Protein AF-A0A3D5Q0Q8-F1 (afdb_monomer)

Secondary structure (DSSP, 8-state):
---------------TTTHHHHHHHHHTTSTT-EETHHHHHHHS--GGGTHHHHHHHHHTTSB-TTEE-B-HHHHHTHHHHHHTT-

Sequence (86 aa):
LQRIGSRTAGRKEIAQDDLPLEFMMNALRLSGGVEESLFFRRTGLPIESVRVKLAQLRDKKLLVPDRLQATDLGQRYLNTVLEQFL

Mean predicted aligned error: 7.18 Å

Solvent-accessible surface area (backbone atoms only — not comparable to full-atom values): 5182 Å² total; per-residue (Å²): 142,84,89,77,84,79,87,66,87,70,86,65,88,72,55,80,79,50,44,62,32,58,49,46,62,56,34,43,70,36,81,83,29,39,60,54,71,53,50,32,78,73,64,73,44,64,63,73,84,48,42,67,58,51,48,56,36,35,77,70,56,25,30,45,82,94,37,43,20,37,28,81,61,17,57,76,41,40,66,69,60,50,58,66,46,107

pLDDT: mean 87.45, std 16.43, range [36.75, 98.06]

Structure (mmCIF, N/CA/C/O backbone):
data_AF-A0A3D5Q0Q8-F1
#
_entry.id   AF-A0A3D5Q0Q8-F1
#
loop_
_atom_site.group_PDB
_atom_site.id
_atom_site.type_symbol
_atom_site.label_atom_id
_atom_site.label_alt_id
_atom_site.label_comp_id
_atom_site.label_asym_id
_atom_site.label_entity_id
_atom_site.label_seq_id
_atom_site.pdbx_PDB_ins_code
_atom_site.Cartn_x
_atom_site.Cartn_y
_atom_site.Cartn_z
_atom_site.occupancy
_atom_site.B_iso_or_equiv
_atom_site.auth_seq_id
_atom_site.auth_comp_id
_atom_site.auth_asym_id
_atom_site.auth_atom_id
_atom_site.pdbx_PDB_model_num
ATOM 1 N N . LEU A 1 1 ? -1.871 34.310 -10.696 1.00 52.69 1 LEU A N 1
ATOM 2 C CA . LEU A 1 1 ? -3.002 33.417 -11.043 1.00 52.69 1 LEU A CA 1
ATOM 3 C C . LEU A 1 1 ? -2.753 32.811 -12.421 1.00 52.69 1 LEU A C 1
ATOM 5 O O . LEU A 1 1 ? -3.085 33.448 -13.407 1.00 52.69 1 LEU A O 1
ATOM 9 N N . GLN A 1 2 ? -2.146 31.626 -12.512 1.00 36.75 2 GLN A N 1
ATOM 10 C CA . GLN A 1 2 ? -2.101 30.866 -13.769 1.00 36.75 2 GLN A CA 1
ATOM 11 C C . GLN A 1 2 ? -2.312 29.380 -13.465 1.00 36.75 2 GLN A C 1
ATOM 13 O O . GLN A 1 2 ? -1.398 28.662 -13.077 1.00 36.75 2 GLN A O 1
ATOM 18 N N . ARG A 1 3 ? -3.568 28.944 -13.603 1.00 53.81 3 ARG A N 1
ATOM 19 C CA . ARG A 1 3 ? -3.932 27.544 -13.830 1.00 53.81 3 ARG A CA 1
ATOM 20 C C . ARG A 1 3 ? -4.008 27.361 -15.337 1.00 53.81 3 ARG A C 1
ATOM 22 O O . ARG A 1 3 ? -4.943 27.869 -15.943 1.00 53.81 3 ARG A O 1
ATOM 29 N N . ILE A 1 4 ? -3.091 26.591 -15.909 1.00 52.16 4 ILE A N 1
ATOM 30 C CA . ILE A 1 4 ? -3.372 25.827 -17.124 1.00 52.16 4 ILE A CA 1
ATOM 31 C C . ILE A 1 4 ? -2.867 24.413 -16.859 1.00 52.16 4 ILE A C 1
ATOM 33 O O . ILE A 1 4 ? -1.673 24.132 -16.881 1.00 52.16 4 ILE A O 1
ATOM 37 N N . GLY A 1 5 ? -3.814 23.544 -16.507 1.00 50.72 5 GLY A N 1
ATOM 38 C CA . GLY A 1 5 ? -3.590 22.116 -16.376 1.00 50.72 5 GLY A CA 1
ATOM 39 C C . GLY A 1 5 ? -3.328 21.521 -17.750 1.00 50.72 5 GLY A C 1
ATOM 40 O O . GLY A 1 5 ? -4.256 21.349 -18.540 1.00 50.72 5 GLY A O 1
ATOM 41 N N . SER A 1 6 ? -2.071 21.182 -18.015 1.00 49.22 6 SER A N 1
ATOM 42 C CA . SER A 1 6 ? -1.735 20.303 -19.122 1.00 49.22 6 SER A CA 1
ATOM 43 C C . SER A 1 6 ? -2.076 18.876 -18.704 1.00 49.22 6 SER A C 1
ATOM 45 O O . SER A 1 6 ? -1.343 18.237 -17.954 1.00 49.22 6 SER A O 1
ATOM 47 N N . ARG A 1 7 ? -3.223 18.372 -19.169 1.00 59.44 7 ARG A N 1
ATOM 48 C CA . ARG A 1 7 ? -3.526 16.934 -19.180 1.00 59.44 7 ARG A CA 1
ATOM 49 C C . ARG A 1 7 ? -2.739 16.290 -20.319 1.00 59.44 7 ARG A C 1
ATOM 51 O O . ARG A 1 7 ? -3.317 15.812 -21.288 1.00 59.44 7 ARG A O 1
ATOM 58 N N . THR A 1 8 ? -1.416 16.343 -20.249 1.00 53.62 8 THR A N 1
ATOM 59 C CA . THR A 1 8 ? -0.572 15.579 -21.159 1.00 53.62 8 THR A CA 1
ATOM 60 C C . THR A 1 8 ? -0.434 14.201 -20.540 1.00 53.62 8 THR A C 1
ATOM 62 O O . THR A 1 8 ? 0.231 14.043 -19.519 1.00 53.62 8 THR A O 1
ATOM 65 N N . ALA A 1 9 ? -1.076 13.200 -21.141 1.00 53.62 9 ALA A N 1
ATOM 66 C CA . ALA A 1 9 ? -0.675 11.814 -20.955 1.00 53.62 9 ALA A CA 1
ATOM 67 C C . ALA A 1 9 ? 0.732 11.667 -21.559 1.00 53.62 9 ALA A C 1
ATOM 69 O O . ALA A 1 9 ? 0.899 11.271 -22.710 1.00 53.62 9 ALA A O 1
ATOM 70 N N . GLY A 1 10 ? 1.751 12.108 -20.821 1.00 45.9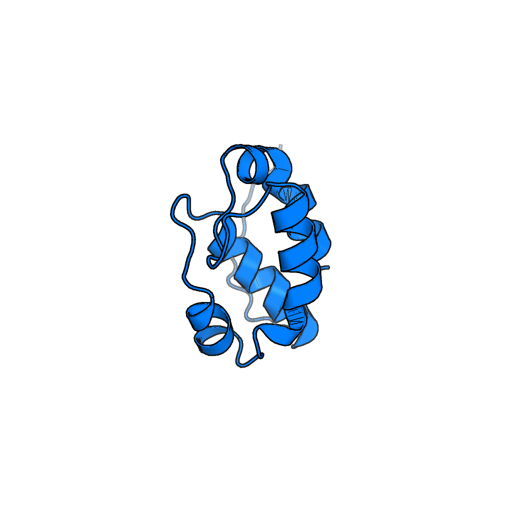7 10 GLY A N 1
ATOM 71 C CA . GLY A 1 10 ? 3.139 11.865 -21.165 1.00 45.97 10 GLY A CA 1
ATOM 72 C C . GLY A 1 10 ? 3.386 10.379 -20.982 1.00 45.97 10 GLY A C 1
ATOM 73 O O . GLY A 1 10 ? 3.407 9.897 -19.853 1.00 45.97 10 GLY A O 1
ATOM 74 N N . ARG A 1 11 ? 3.544 9.641 -22.082 1.00 48.62 11 ARG A N 1
ATOM 75 C CA . ARG A 1 11 ? 4.051 8.270 -22.046 1.00 48.62 11 ARG A CA 1
ATOM 76 C C . ARG A 1 11 ? 5.533 8.347 -21.688 1.00 48.62 11 ARG A C 1
ATOM 78 O O . ARG A 1 11 ? 6.391 8.355 -22.562 1.00 48.62 11 ARG A O 1
ATOM 85 N N . LYS A 1 12 ? 5.814 8.513 -20.400 1.00 55.53 12 LYS A N 1
ATOM 86 C CA . LYS A 1 12 ? 7.145 8.320 -19.838 1.00 55.53 12 LYS A CA 1
ATOM 87 C C . LYS A 1 12 ? 7.310 6.813 -19.663 1.00 55.53 12 LYS A C 1
ATOM 89 O O . LYS A 1 12 ? 6.383 6.160 -19.191 1.00 55.53 12 LYS A O 1
ATOM 94 N N . GLU A 1 13 ? 8.426 6.249 -20.108 1.00 57.47 13 GLU A N 1
ATOM 95 C CA . GLU A 1 13 ? 8.778 4.891 -19.696 1.00 57.47 13 GLU A CA 1
ATOM 96 C C . GLU A 1 13 ? 8.999 4.937 -18.186 1.00 57.47 13 GLU A C 1
ATOM 98 O O . GLU A 1 13 ? 9.916 5.594 -17.695 1.00 57.47 13 GLU A O 1
ATOM 103 N N . ILE A 1 14 ? 8.055 4.355 -17.457 1.00 60.94 14 ILE A N 1
ATOM 104 C CA . ILE A 1 14 ? 8.081 4.276 -16.003 1.00 60.94 14 ILE A CA 1
ATOM 105 C C . ILE A 1 14 ? 9.125 3.220 -15.658 1.00 60.94 14 ILE A C 1
ATOM 107 O O . ILE A 1 14 ? 9.072 2.104 -16.188 1.00 60.94 14 ILE A O 1
ATOM 111 N N . ALA A 1 15 ? 10.098 3.576 -14.819 1.00 71.62 15 ALA A N 1
ATOM 112 C CA . ALA A 1 15 ? 11.061 2.605 -14.322 1.00 71.62 15 ALA A CA 1
ATOM 113 C C . ALA A 1 15 ? 10.300 1.505 -13.568 1.00 71.62 15 ALA A C 1
ATOM 115 O O . ALA A 1 15 ? 9.291 1.783 -12.922 1.00 71.62 15 ALA A O 1
ATOM 116 N N . GLN A 1 16 ? 10.754 0.251 -13.639 1.00 71.00 16 GLN A N 1
ATOM 117 C CA . GLN A 1 16 ? 10.035 -0.854 -12.984 1.00 71.00 16 GLN A CA 1
ATOM 118 C C . GLN A 1 16 ? 9.827 -0.612 -11.479 1.00 71.00 16 GLN A C 1
ATOM 120 O O . GLN A 1 16 ? 8.812 -1.041 -10.930 1.00 71.00 16 GLN A O 1
ATOM 125 N N . ASP A 1 17 ? 10.732 0.142 -10.855 1.00 75.38 17 ASP A N 1
ATOM 126 C CA . ASP A 1 17 ? 10.690 0.514 -9.441 1.00 75.38 17 ASP A CA 1
ATOM 127 C C . ASP A 1 17 ? 9.569 1.516 -9.099 1.00 75.38 17 ASP A C 1
ATOM 129 O O . ASP A 1 17 ? 9.098 1.539 -7.965 1.00 75.38 17 ASP A O 1
ATOM 133 N N . ASP A 1 18 ? 9.070 2.280 -10.078 1.00 85.25 18 ASP A N 1
ATOM 134 C CA . ASP A 1 18 ? 7.980 3.252 -9.899 1.00 85.25 18 ASP A CA 1
ATOM 135 C C . ASP A 1 18 ? 6.584 2.606 -10.062 1.00 85.25 18 ASP A C 1
ATOM 137 O O . ASP A 1 18 ? 5.573 3.131 -9.579 1.00 85.25 18 ASP A O 1
ATOM 141 N N . LEU A 1 19 ? 6.505 1.434 -10.713 1.00 90.75 19 LEU A N 1
ATOM 142 C CA . LEU A 1 19 ? 5.243 0.736 -10.999 1.00 90.75 19 LEU A CA 1
ATOM 143 C C . LEU A 1 19 ? 4.409 0.414 -9.745 1.00 90.75 19 LEU A C 1
ATOM 145 O O . LEU A 1 19 ? 3.181 0.559 -9.806 1.00 90.75 19 LEU A O 1
ATOM 149 N N . PRO A 1 20 ? 4.996 -0.016 -8.605 1.00 94.00 20 PRO A N 1
ATOM 150 C CA . PRO A 1 20 ? 4.223 -0.266 -7.398 1.00 94.00 20 PRO A CA 1
ATOM 151 C C . PRO A 1 20 ? 3.500 0.981 -6.894 1.00 94.00 20 PRO A C 1
ATOM 153 O O . PRO A 1 20 ? 2.305 0.912 -6.601 1.00 94.00 20 PRO A O 1
ATOM 156 N N . LEU A 1 21 ? 4.190 2.122 -6.829 1.00 93.88 21 LEU A N 1
ATOM 157 C CA . LEU A 1 21 ? 3.595 3.379 -6.386 1.00 93.88 21 LEU A CA 1
ATOM 158 C C . LEU A 1 21 ? 2.466 3.808 -7.322 1.00 93.88 21 LEU A C 1
ATOM 160 O O . LEU A 1 21 ? 1.377 4.142 -6.853 1.00 93.88 21 LEU A O 1
ATOM 164 N N . GLU A 1 22 ? 2.685 3.762 -8.636 1.00 93.69 22 GLU A N 1
ATOM 165 C CA . GLU A 1 22 ? 1.655 4.127 -9.608 1.00 93.69 22 GLU A CA 1
ATOM 166 C C . GLU A 1 22 ? 0.405 3.257 -9.517 1.00 93.69 22 GLU A C 1
ATOM 168 O O . GLU A 1 22 ? -0.726 3.755 -9.586 1.00 93.69 22 GLU A O 1
ATOM 173 N N . PHE A 1 23 ? 0.589 1.955 -9.312 1.00 95.88 23 PHE A N 1
ATOM 174 C CA . PHE A 1 23 ? -0.532 1.063 -9.082 1.00 95.88 23 PHE A CA 1
ATOM 175 C C . PHE A 1 23 ? -1.277 1.441 -7.795 1.00 95.88 23 PHE A C 1
ATOM 177 O O . PHE A 1 23 ? -2.498 1.611 -7.826 1.00 95.88 23 PHE A O 1
ATOM 184 N N . MET A 1 24 ? -0.563 1.617 -6.676 1.00 96.56 24 MET A N 1
ATOM 185 C CA . MET A 1 24 ? -1.174 1.929 -5.377 1.00 96.56 24 MET A CA 1
ATOM 186 C C . MET A 1 24 ? -1.882 3.285 -5.383 1.00 96.56 24 MET A C 1
ATOM 188 O O . MET A 1 24 ? -2.956 3.420 -4.800 1.00 96.56 24 MET A O 1
ATOM 192 N N . MET A 1 25 ? -1.352 4.267 -6.115 1.00 95.50 25 MET A N 1
ATOM 193 C CA . MET A 1 25 ? -1.991 5.563 -6.341 1.00 95.50 25 MET A CA 1
ATOM 194 C C . MET A 1 25 ? -3.397 5.431 -6.926 1.00 95.50 25 MET A C 1
ATOM 196 O O . MET A 1 25 ? -4.289 6.201 -6.561 1.00 95.50 25 MET A O 1
ATOM 200 N N . ASN A 1 26 ? -3.597 4.488 -7.841 1.00 94.50 26 ASN A N 1
ATOM 201 C CA . ASN A 1 26 ? -4.898 4.246 -8.450 1.00 94.50 26 ASN A CA 1
ATOM 202 C C . ASN A 1 26 ? -5.757 3.339 -7.564 1.00 94.50 26 ASN A C 1
ATOM 204 O O . ASN A 1 26 ? -6.899 3.676 -7.262 1.00 94.50 26 ASN A O 1
ATOM 208 N N . ALA A 1 27 ? -5.195 2.223 -7.099 1.00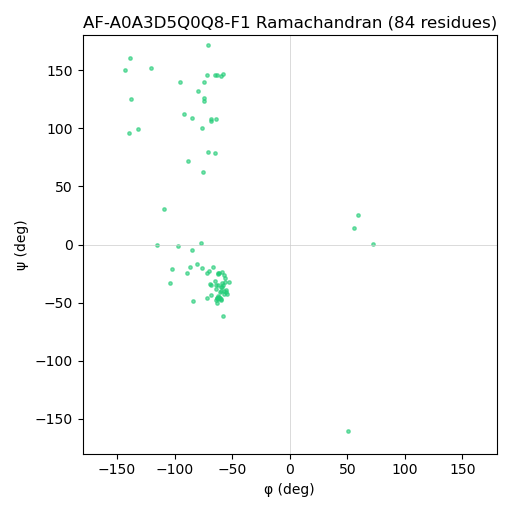 96.38 27 ALA A N 1
ATOM 209 C CA . ALA A 1 27 ? -5.896 1.226 -6.301 1.00 96.38 27 ALA A CA 1
ATOM 210 C C . ALA A 1 27 ? -6.449 1.794 -4.986 1.00 96.38 27 ALA A C 1
ATOM 212 O O . ALA A 1 27 ? -7.617 1.581 -4.669 1.00 96.38 27 ALA A O 1
ATOM 213 N N . LEU A 1 28 ? -5.640 2.548 -4.237 1.00 96.50 28 LEU A N 1
ATOM 214 C CA . LEU A 1 28 ? -6.005 3.013 -2.898 1.00 96.50 28 LEU A CA 1
ATOM 215 C C . LEU A 1 28 ? -6.926 4.239 -2.910 1.00 96.50 28 LEU A C 1
ATOM 217 O O . LEU A 1 28 ? -7.581 4.500 -1.907 1.00 96.50 28 LEU A O 1
ATOM 221 N N . ARG A 1 29 ? -7.039 4.960 -4.036 1.00 94.94 29 ARG A N 1
ATOM 222 C CA . ARG A 1 29 ? -8.033 6.038 -4.211 1.00 94.94 29 ARG A CA 1
ATOM 223 C C . ARG A 1 29 ? -9.446 5.513 -4.453 1.00 94.94 29 ARG A C 1
ATOM 225 O O . ARG A 1 29 ? -10.410 6.247 -4.253 1.00 94.94 29 ARG A O 1
ATOM 232 N N . LEU A 1 30 ? -9.586 4.261 -4.884 1.00 94.81 30 LEU A N 1
ATOM 233 C CA . LEU A 1 30 ? -10.890 3.623 -5.022 1.00 94.81 30 LEU A CA 1
ATOM 234 C C . LEU A 1 30 ? -11.412 3.266 -3.628 1.00 94.81 30 LEU A C 1
ATOM 236 O O . LEU A 1 30 ? -10.773 2.505 -2.906 1.00 94.81 30 LEU A O 1
ATOM 240 N N . SER A 1 31 ? -12.598 3.755 -3.256 1.00 89.62 31 SER A N 1
ATOM 241 C CA . SER A 1 31 ? -13.187 3.482 -1.933 1.00 89.62 31 SER A CA 1
ATOM 242 C C . SER A 1 31 ? -13.366 1.984 -1.661 1.00 89.62 31 SER A C 1
ATO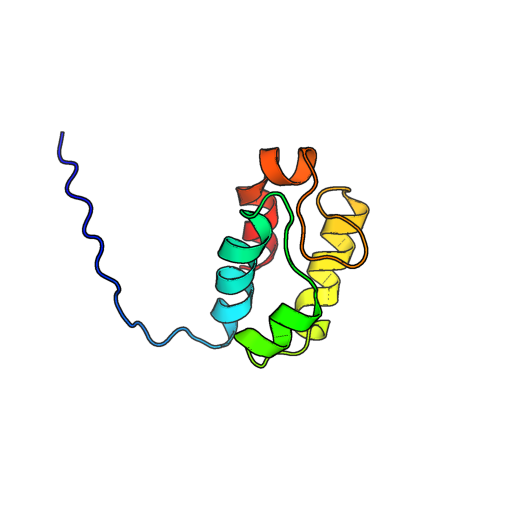M 244 O O . SER A 1 31 ? -13.180 1.529 -0.537 1.00 89.62 31 SER A O 1
ATOM 246 N N . GLY A 1 32 ? -13.680 1.204 -2.702 1.00 93.38 32 GLY A N 1
ATOM 247 C CA . GLY A 1 32 ? -13.766 -0.256 -2.624 1.00 93.38 32 GLY A CA 1
ATOM 248 C C . GLY A 1 32 ? -12.430 -0.979 -2.809 1.00 93.38 32 GLY A C 1
ATOM 249 O O . GLY A 1 32 ? -12.398 -2.199 -2.712 1.00 93.38 32 GLY A O 1
ATOM 250 N N . GLY A 1 33 ? -11.339 -0.272 -3.110 1.00 95.94 33 GLY A N 1
ATOM 251 C CA . GLY A 1 33 ? -10.041 -0.859 -3.440 1.00 95.94 33 GLY A CA 1
ATOM 252 C C . GLY A 1 33 ? -10.099 -1.944 -4.519 1.00 95.94 33 GLY A C 1
ATOM 253 O O . GLY A 1 33 ? -11.067 -2.062 -5.275 1.00 95.94 33 GLY A O 1
ATOM 254 N N . VAL A 1 34 ? -9.060 -2.773 -4.574 1.00 97.38 34 VAL A N 1
ATOM 255 C CA . VAL A 1 34 ? -8.928 -3.864 -5.555 1.00 97.38 34 VAL A CA 1
ATOM 256 C C . VAL A 1 34 ? -8.369 -5.133 -4.917 1.00 97.38 34 VAL A C 1
ATOM 258 O O . VAL A 1 34 ? -7.751 -5.087 -3.854 1.00 97.38 34 VAL A O 1
ATOM 261 N N . GLU A 1 35 ? -8.577 -6.274 -5.570 1.00 97.06 35 GLU A N 1
ATOM 262 C CA . GLU A 1 35 ? -7.934 -7.535 -5.185 1.00 97.06 35 GLU A CA 1
ATOM 263 C C . GLU A 1 35 ? -6.408 -7.454 -5.326 1.00 97.06 35 GLU A C 1
ATOM 265 O O . GLU A 1 35 ? -5.900 -6.855 -6.278 1.00 97.06 35 GLU A O 1
ATOM 270 N N . GLU A 1 36 ? -5.671 -8.133 -4.443 1.00 96.00 36 GLU A N 1
ATOM 271 C CA . GLU A 1 36 ? -4.204 -8.227 -4.532 1.00 96.00 36 GLU A CA 1
ATOM 272 C C . GLU A 1 36 ? -3.739 -8.850 -5.857 1.00 96.00 36 GLU A C 1
ATOM 274 O O . GLU A 1 36 ? -2.739 -8.426 -6.433 1.00 96.00 36 GLU A O 1
ATOM 279 N N . SER A 1 37 ? -4.518 -9.791 -6.401 1.00 95.50 37 SER A N 1
ATOM 280 C CA . SER A 1 37 ? -4.264 -10.443 -7.693 1.00 95.50 37 SER A CA 1
ATOM 281 C C . SER A 1 37 ? -4.163 -9.449 -8.860 1.00 95.50 37 SER A C 1
ATOM 283 O O . SER A 1 37 ? -3.515 -9.719 -9.874 1.00 95.50 37 SER A O 1
ATOM 285 N N . LEU A 1 38 ? -4.813 -8.283 -8.750 1.00 96.31 38 LEU A N 1
ATOM 286 C CA . LEU A 1 38 ? -4.781 -7.258 -9.787 1.00 96.31 38 LEU A CA 1
ATOM 287 C C . LEU A 1 38 ? -3.420 -6.560 -9.869 1.00 96.31 38 LEU A C 1
ATOM 289 O O . LEU A 1 38 ? -3.081 -6.082 -10.948 1.00 96.31 38 LEU A O 1
ATOM 293 N N . PHE A 1 39 ? -2.642 -6.549 -8.782 1.00 96.69 39 PHE A N 1
ATOM 294 C CA . PHE A 1 39 ? -1.299 -5.977 -8.763 1.00 96.69 39 PHE A CA 1
ATOM 295 C C . PHE A 1 39 ? -0.416 -6.654 -9.810 1.00 96.69 39 PHE A C 1
ATOM 297 O O . PHE A 1 39 ? -0.046 -6.018 -10.794 1.00 96.69 39 PHE A O 1
ATOM 304 N N . PHE A 1 40 ? -0.208 -7.968 -9.682 1.00 95.25 40 PHE A N 1
ATOM 305 C CA . PHE A 1 40 ? 0.597 -8.742 -10.629 1.00 95.25 40 PHE A CA 1
ATOM 306 C C . PHE A 1 40 ? 0.070 -8.627 -12.062 1.00 95.25 40 PHE A C 1
ATOM 308 O O . PHE A 1 40 ? 0.835 -8.396 -12.992 1.00 95.25 40 PHE A O 1
ATOM 315 N N . ARG A 1 41 ? -1.254 -8.700 -12.254 1.00 95.06 41 ARG A N 1
ATOM 316 C CA . ARG A 1 41 ? -1.865 -8.578 -13.591 1.00 95.06 41 ARG A CA 1
ATOM 317 C C . ARG A 1 41 ? -1.609 -7.227 -14.268 1.00 95.06 41 ARG A C 1
ATOM 319 O O . ARG A 1 41 ? -1.720 -7.149 -15.488 1.00 95.06 41 ARG A O 1
ATOM 326 N N . ARG A 1 42 ? -1.340 -6.160 -13.508 1.00 94.44 42 ARG A N 1
ATOM 327 C CA . ARG A 1 42 ? -1.140 -4.804 -14.044 1.00 94.44 42 ARG A CA 1
ATOM 328 C C . ARG A 1 42 ? 0.317 -4.369 -14.070 1.00 94.44 42 ARG A C 1
ATOM 330 O O . ARG A 1 42 ? 0.679 -3.628 -14.975 1.00 94.44 42 ARG A O 1
ATOM 337 N N . THR A 1 43 ? 1.125 -4.810 -13.113 1.00 93.19 43 THR A N 1
ATOM 338 C CA . THR A 1 43 ? 2.535 -4.413 -12.995 1.00 93.19 43 THR A CA 1
ATOM 339 C C . THR A 1 43 ? 3.494 -5.485 -13.507 1.00 93.19 43 THR A C 1
ATOM 341 O O . THR A 1 43 ? 4.638 -5.172 -13.810 1.00 93.19 43 THR A O 1
ATOM 344 N N . GLY A 1 44 ? 3.060 -6.749 -13.589 1.00 94.19 44 GLY A N 1
ATOM 345 C CA . GLY A 1 44 ? 3.937 -7.902 -13.820 1.00 94.19 44 GLY A CA 1
ATOM 346 C C . GLY A 1 44 ? 4.806 -8.266 -12.611 1.00 94.19 44 GLY A C 1
ATOM 347 O O . GLY A 1 44 ? 5.575 -9.221 -12.680 1.00 94.19 44 GLY A O 1
ATOM 348 N N . LEU A 1 45 ? 4.686 -7.532 -11.499 1.00 93.50 45 LEU A N 1
ATOM 349 C CA . LEU A 1 45 ? 5.490 -7.724 -10.296 1.00 93.50 45 LEU A CA 1
ATOM 350 C C . LEU A 1 45 ? 4.751 -8.609 -9.280 1.00 93.50 45 LEU A C 1
ATOM 352 O O . LEU A 1 45 ? 3.540 -8.450 -9.096 1.00 93.50 45 LEU A O 1
ATOM 356 N N . PRO A 1 46 ? 5.451 -9.525 -8.588 1.00 94.75 46 PRO A N 1
ATOM 357 C CA . PRO A 1 46 ? 4.845 -10.335 -7.536 1.00 94.75 46 PRO A CA 1
ATOM 358 C C . PRO A 1 46 ? 4.402 -9.451 -6.362 1.00 94.75 46 PRO A C 1
ATOM 360 O O . PRO A 1 46 ? 5.071 -8.468 -6.041 1.00 94.75 46 PRO A O 1
ATOM 363 N N . ILE A 1 47 ? 3.300 -9.807 -5.690 1.00 94.12 47 ILE A N 1
ATOM 364 C CA . ILE A 1 47 ? 2.793 -9.048 -4.528 1.00 94.12 47 ILE A CA 1
ATOM 365 C C . ILE A 1 47 ? 3.805 -9.045 -3.369 1.00 94.12 47 ILE A C 1
ATOM 367 O O . ILE A 1 47 ? 3.847 -8.121 -2.559 1.00 94.12 47 ILE A O 1
ATOM 371 N N . GLU A 1 48 ? 4.674 -10.056 -3.323 1.00 95.00 48 GLU A N 1
ATOM 372 C CA . GLU A 1 48 ? 5.798 -10.190 -2.400 1.00 95.00 48 GLU A CA 1
ATOM 373 C C . GLU A 1 48 ? 6.713 -8.962 -2.398 1.00 95.00 4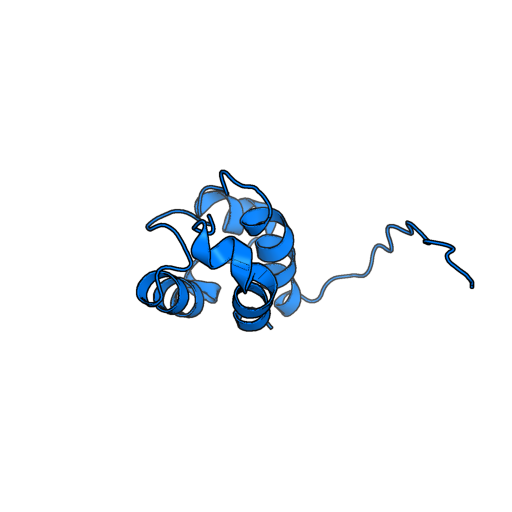8 GLU A C 1
ATOM 375 O O . GLU A 1 48 ? 7.226 -8.615 -1.335 1.00 95.00 48 GLU A O 1
ATOM 380 N N . SER A 1 49 ? 6.862 -8.263 -3.532 1.00 94.12 49 SER A N 1
ATOM 381 C CA . 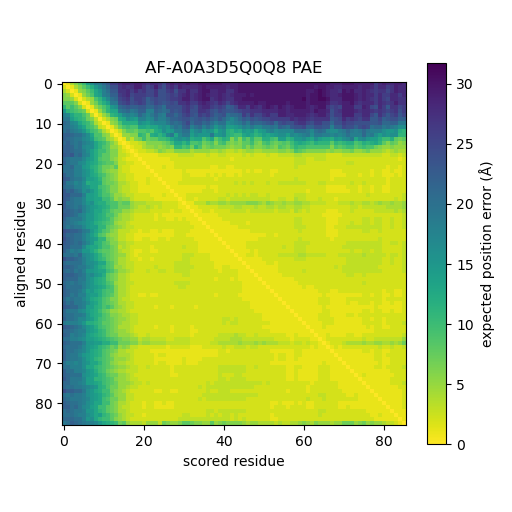SER A 1 49 ? 7.703 -7.059 -3.629 1.00 94.12 49 SER A CA 1
ATOM 382 C C . SER A 1 49 ? 7.215 -5.914 -2.734 1.00 94.12 49 SER A C 1
ATOM 384 O O . SER A 1 49 ? 8.007 -5.087 -2.290 1.00 94.12 49 SER A O 1
ATOM 386 N N . VAL A 1 50 ? 5.918 -5.890 -2.414 1.00 95.19 50 VAL A N 1
ATOM 387 C CA . VAL A 1 50 ? 5.282 -4.876 -1.560 1.00 95.19 50 VAL A CA 1
ATOM 388 C C . VAL A 1 50 ? 4.722 -5.446 -0.256 1.00 95.19 50 VAL A C 1
ATOM 390 O O . VAL A 1 50 ? 4.211 -4.693 0.573 1.00 95.19 50 VAL A O 1
ATOM 393 N N . ARG A 1 51 ? 4.840 -6.759 -0.023 1.00 95.06 51 ARG A N 1
ATOM 394 C CA . ARG A 1 51 ? 4.234 -7.463 1.121 1.00 95.06 51 ARG A CA 1
ATOM 395 C C . ARG A 1 51 ? 4.610 -6.854 2.471 1.00 95.06 51 ARG A C 1
ATOM 397 O O . ARG A 1 51 ? 3.739 -6.700 3.321 1.00 95.06 51 ARG A O 1
ATOM 404 N N . VAL A 1 52 ? 5.877 -6.478 2.662 1.00 96.19 52 VAL A N 1
ATOM 405 C CA . VAL A 1 52 ? 6.351 -5.862 3.917 1.00 96.19 52 VAL A CA 1
ATOM 406 C C . VAL A 1 52 ? 5.663 -4.514 4.162 1.00 96.19 52 VAL A C 1
ATOM 408 O O . VAL A 1 52 ? 5.152 -4.278 5.255 1.00 96.19 52 VAL A O 1
ATOM 411 N N . LYS A 1 53 ? 5.581 -3.663 3.130 1.00 95.88 53 LYS A N 1
ATOM 412 C CA . LYS A 1 53 ? 4.899 -2.358 3.185 1.00 95.88 53 LYS A CA 1
ATOM 413 C C . LYS A 1 53 ? 3.404 -2.543 3.491 1.00 95.88 53 LYS A C 1
ATOM 415 O O . LYS A 1 53 ? 2.859 -1.879 4.370 1.00 95.88 53 LYS A O 1
ATOM 420 N N . LEU A 1 54 ? 2.749 -3.500 2.827 1.00 96.94 54 LEU A N 1
ATOM 421 C CA . LEU A 1 54 ? 1.337 -3.828 3.061 1.00 96.94 54 LEU A CA 1
ATOM 422 C C . LEU A 1 54 ? 1.079 -4.321 4.489 1.00 96.94 54 LEU A C 1
ATOM 424 O O . LEU A 1 54 ? 0.123 -3.869 5.116 1.00 96.94 54 LEU A O 1
ATOM 428 N N . ALA A 1 55 ? 1.931 -5.203 5.016 1.00 97.00 55 ALA A N 1
ATOM 429 C CA . ALA A 1 55 ? 1.818 -5.701 6.384 1.00 97.00 55 ALA A CA 1
ATOM 430 C C . ALA A 1 55 ? 1.911 -4.557 7.406 1.00 97.00 55 ALA A C 1
ATOM 432 O O . ALA A 1 55 ? 1.021 -4.407 8.236 1.00 97.00 55 ALA A O 1
ATOM 433 N N . GLN A 1 56 ? 2.899 -3.667 7.274 1.00 97.56 56 GLN A N 1
ATOM 434 C CA . GLN A 1 56 ? 3.044 -2.505 8.161 1.00 97.56 56 GLN A CA 1
ATOM 435 C C . GLN A 1 56 ? 1.826 -1.570 8.124 1.00 97.56 56 GLN A C 1
ATOM 437 O O . GLN A 1 56 ? 1.402 -1.038 9.150 1.00 97.56 56 GLN A O 1
ATOM 442 N N . LEU A 1 57 ? 1.253 -1.346 6.941 1.00 97.75 57 LEU A N 1
ATOM 443 C CA . LEU A 1 57 ? 0.060 -0.515 6.783 1.00 97.75 57 LEU A CA 1
ATOM 444 C C . LEU A 1 57 ? -1.194 -1.178 7.377 1.00 97.75 57 LEU A C 1
ATOM 446 O O . LEU A 1 57 ? -2.053 -0.482 7.925 1.00 97.75 57 LEU A O 1
ATOM 450 N N . ARG A 1 58 ? -1.291 -2.510 7.305 1.00 97.50 58 ARG A N 1
ATOM 451 C CA . ARG A 1 58 ? -2.354 -3.303 7.943 1.00 97.50 58 ARG A CA 1
ATOM 452 C C . ARG A 1 58 ? -2.239 -3.289 9.461 1.00 97.50 58 ARG A C 1
ATOM 454 O O . ARG A 1 58 ? -3.238 -3.027 10.125 1.00 97.50 58 ARG A O 1
ATOM 461 N N . ASP A 1 59 ? -1.034 -3.443 10.001 1.00 97.44 59 ASP A N 1
ATOM 462 C CA . ASP A 1 59 ? -0.777 -3.347 11.444 1.00 97.44 59 ASP A CA 1
ATOM 463 C C . ASP A 1 59 ? -1.174 -1.969 11.995 1.00 97.44 59 ASP A C 1
ATOM 465 O O . ASP A 1 59 ? -1.751 -1.852 13.077 1.00 97.44 59 ASP A O 1
ATOM 469 N N . LYS A 1 60 ? -0.961 -0.911 11.201 1.00 97.19 60 LYS A N 1
ATOM 470 C CA . LYS A 1 60 ? -1.410 0.461 11.499 1.00 97.19 60 LYS A CA 1
ATOM 471 C C . LYS A 1 60 ? -2.909 0.700 11.258 1.00 97.19 60 LYS A C 1
ATOM 473 O O . LYS A 1 60 ? -3.375 1.822 11.447 1.00 97.19 60 LYS A O 1
ATOM 478 N N . LYS A 1 61 ? -3.675 -0.314 10.837 1.00 97.69 61 LYS A N 1
ATOM 479 C CA . LYS A 1 61 ? -5.111 -0.236 10.490 1.00 97.69 61 LYS A CA 1
ATOM 480 C C . LYS A 1 61 ? -5.435 0.756 9.361 1.00 97.69 61 LYS A C 1
ATOM 482 O O . LYS A 1 61 ? -6.555 1.266 9.272 1.00 97.69 61 LYS A O 1
ATOM 487 N N . LEU A 1 62 ? -4.468 1.031 8.485 1.00 98.00 62 LEU A N 1
ATOM 488 C CA . LEU A 1 62 ? -4.628 1.930 7.335 1.00 98.00 62 LEU A CA 1
ATOM 489 C C . LEU A 1 62 ? -5.128 1.192 6.088 1.00 98.00 62 LEU A C 1
ATOM 491 O O . LEU A 1 62 ? -5.764 1.803 5.233 1.00 98.00 62 LEU A O 1
ATOM 495 N N . LEU A 1 63 ? -4.892 -0.118 5.998 1.00 98.06 63 LEU A N 1
ATOM 496 C CA . LEU A 1 63 ? -5.415 -0.977 4.936 1.00 98.06 63 LEU A CA 1
ATOM 497 C C . LEU A 1 63 ? -6.283 -2.100 5.504 1.00 98.06 63 LEU A C 1
ATOM 499 O O . LEU A 1 63 ? -6.067 -2.568 6.622 1.00 98.06 63 LEU A O 1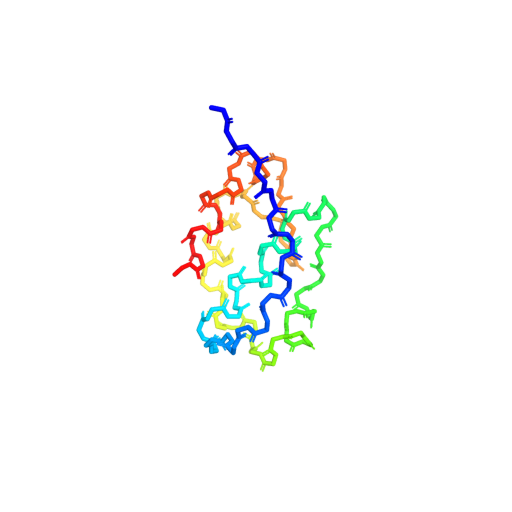
ATOM 503 N N . VAL A 1 64 ? -7.240 -2.549 4.697 1.00 96.69 64 VAL A N 1
ATOM 504 C CA . VAL A 1 64 ? -8.043 -3.748 4.959 1.00 96.69 64 VAL A CA 1
ATOM 505 C C . VAL A 1 64 ? -7.167 -5.007 4.768 1.00 96.69 64 VAL A C 1
ATOM 507 O O . VAL A 1 64 ? -6.273 -5.014 3.909 1.00 96.69 64 VAL A O 1
ATOM 510 N 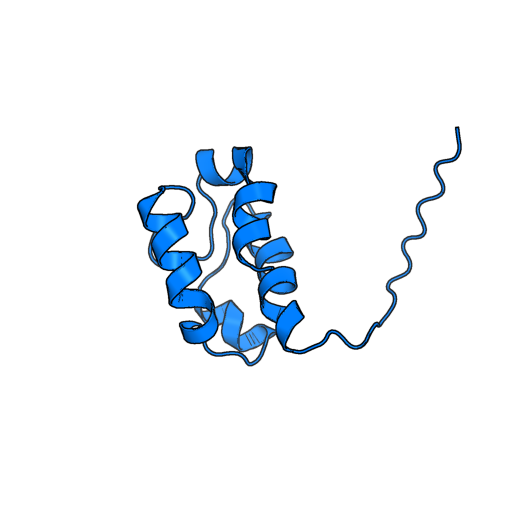N . PRO A 1 65 ? -7.377 -6.080 5.554 1.00 94.06 65 PRO A N 1
ATOM 511 C CA . PRO A 1 65 ? -6.750 -7.380 5.305 1.00 94.06 65 PRO A CA 1
ATOM 512 C C . PRO A 1 65 ? -7.093 -7.937 3.917 1.00 94.06 65 PRO A C 1
ATOM 514 O O . PRO A 1 65 ? -8.180 -7.690 3.401 1.00 94.06 65 PRO A O 1
ATOM 517 N N . ASP A 1 66 ? -6.151 -8.663 3.309 1.00 89.69 66 ASP A N 1
ATOM 518 C CA . ASP A 1 66 ? -6.324 -9.437 2.062 1.00 89.69 66 ASP A CA 1
ATOM 519 C C . ASP A 1 66 ? -6.842 -8.661 0.835 1.00 89.69 66 ASP A C 1
ATOM 521 O O . ASP A 1 66 ? -7.243 -9.233 -0.181 1.00 89.69 66 ASP A O 1
ATOM 525 N N . ARG A 1 67 ? -6.815 -7.327 0.903 1.00 95.44 67 ARG A N 1
ATOM 526 C CA . ARG A 1 67 ? -7.230 -6.437 -0.178 1.00 95.44 67 ARG A CA 1
ATOM 527 C C . ARG A 1 67 ? -6.335 -5.207 -0.240 1.00 95.44 67 ARG A C 1
ATOM 529 O O . ARG A 1 67 ? -5.817 -4.739 0.775 1.00 95.44 67 ARG A O 1
ATOM 536 N N . LEU A 1 68 ? -6.173 -4.655 -1.440 1.00 97.56 68 LEU A N 1
ATOM 537 C CA . LEU A 1 68 ? -5.528 -3.361 -1.659 1.00 97.56 68 LEU A CA 1
ATOM 538 C C . LEU A 1 68 ? -6.597 -2.276 -1.564 1.00 97.56 68 LEU A C 1
ATOM 540 O O . LEU A 1 68 ? -7.053 -1.723 -2.565 1.00 97.56 68 LEU A O 1
ATOM 544 N N . GLN A 1 69 ? -7.055 -2.047 -0.337 1.00 98.06 69 GLN A N 1
ATOM 545 C CA . GLN A 1 69 ? -8.118 -1.108 -0.008 1.00 98.06 69 GLN A CA 1
ATOM 546 C C . GLN A 1 69 ? -7.740 -0.339 1.254 1.00 98.06 69 GLN A C 1
ATOM 548 O O . GLN A 1 69 ? -7.460 -0.944 2.290 1.00 98.06 69 GLN A O 1
ATOM 553 N N . ALA A 1 70 ? -7.758 0.990 1.173 1.00 97.88 70 ALA A N 1
ATOM 554 C CA . ALA A 1 70 ? -7.588 1.834 2.344 1.00 97.88 70 ALA A CA 1
ATOM 555 C C . ALA A 1 70 ? -8.853 1.830 3.210 1.00 97.88 70 ALA A C 1
ATOM 557 O O . ALA A 1 70 ? -9.970 1.872 2.695 1.00 97.88 70 ALA A O 1
ATOM 558 N N . THR A 1 71 ? -8.668 1.788 4.528 1.00 98.06 71 THR A N 1
ATOM 559 C CA . THR A 1 71 ? -9.750 2.024 5.496 1.00 98.06 71 THR A CA 1
ATOM 560 C C . THR A 1 71 ? -10.147 3.502 5.487 1.00 98.06 71 THR A C 1
ATOM 562 O O . THR A 1 71 ? -9.432 4.335 4.927 1.00 98.06 71 THR A O 1
ATOM 565 N N . ASP A 1 72 ? -11.225 3.879 6.176 1.00 97.00 72 ASP A N 1
ATOM 566 C CA . ASP A 1 72 ? -11.582 5.297 6.350 1.00 97.00 72 ASP A CA 1
ATOM 567 C C . ASP A 1 72 ? -10.446 6.116 6.980 1.00 97.00 72 ASP A C 1
ATOM 569 O O . ASP A 1 72 ? -10.281 7.300 6.683 1.00 97.00 72 ASP A O 1
ATOM 573 N N . LEU A 1 73 ? -9.646 5.494 7.853 1.00 9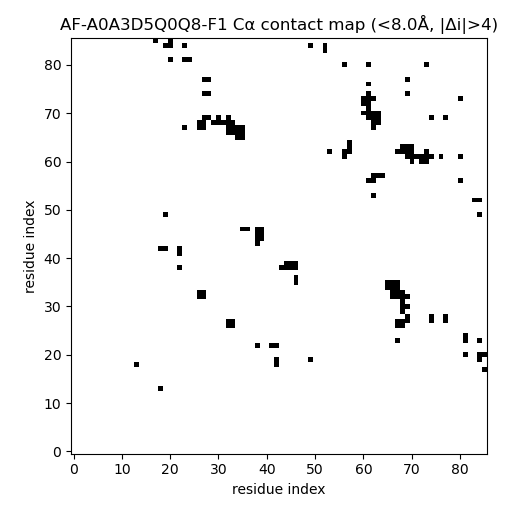7.44 73 LEU A N 1
ATOM 574 C CA . LEU A 1 73 ? -8.449 6.110 8.419 1.00 97.44 73 LEU A CA 1
ATOM 575 C C . LEU A 1 73 ? -7.338 6.208 7.368 1.00 97.44 73 LEU A C 1
ATOM 577 O O . LEU A 1 73 ? -6.750 7.273 7.198 1.00 97.44 73 LEU A O 1
ATOM 581 N N . GLY A 1 74 ? -7.091 5.127 6.625 1.00 97.12 74 GLY A N 1
ATOM 582 C CA . GLY A 1 74 ? -6.129 5.105 5.524 1.00 97.12 74 GLY A CA 1
ATOM 583 C C . GLY A 1 74 ? -6.400 6.169 4.466 1.00 97.12 74 GLY A C 1
ATOM 584 O O . GLY A 1 74 ? -5.469 6.831 4.026 1.00 97.12 74 GLY A O 1
ATOM 585 N N . GLN A 1 75 ? -7.668 6.399 4.116 1.00 96.62 75 GLN A N 1
ATOM 586 C CA . GLN A 1 75 ? -8.074 7.440 3.168 1.00 96.62 75 GLN A CA 1
ATOM 587 C C . GLN A 1 75 ? -7.765 8.852 3.681 1.00 96.62 75 GLN A C 1
ATOM 589 O O . GLN A 1 75 ? -7.317 9.703 2.914 1.00 96.62 75 GLN A O 1
ATOM 594 N N . ARG A 1 76 ? -7.941 9.115 4.986 1.00 96.62 76 ARG A N 1
ATOM 595 C CA . ARG A 1 76 ? -7.564 10.411 5.586 1.00 96.62 76 ARG A CA 1
ATOM 596 C C . ARG A 1 76 ? -6.058 10.659 5.530 1.00 96.62 76 ARG A C 1
ATOM 598 O O . ARG A 1 76 ? -5.644 11.805 5.393 1.00 96.62 76 ARG A O 1
ATOM 605 N N . TYR A 1 77 ? -5.258 9.597 5.603 1.00 96.12 77 TYR A N 1
ATOM 606 C CA . TYR A 1 77 ? -3.794 9.645 5.557 1.00 96.12 77 TYR A CA 1
ATOM 607 C C . TYR A 1 77 ? -3.227 9.087 4.245 1.00 96.12 77 TYR A C 1
ATOM 609 O O . TYR A 1 77 ? -2.122 8.545 4.226 1.00 96.12 77 TYR A O 1
ATOM 617 N N . LEU A 1 78 ? -3.965 9.218 3.136 1.00 95.69 78 LEU A N 1
ATOM 618 C CA . LEU A 1 78 ? -3.633 8.527 1.890 1.00 95.69 78 LEU A CA 1
ATOM 619 C C . LEU A 1 78 ? -2.240 8.888 1.358 1.00 95.69 78 LEU A C 1
ATOM 621 O O . LEU A 1 78 ? -1.534 8.016 0.863 1.00 95.69 78 LEU A O 1
ATOM 625 N N . ASN A 1 79 ? -1.809 10.142 1.507 1.00 95.62 79 ASN A N 1
ATOM 626 C CA . ASN A 1 79 ? -0.464 10.552 1.095 1.00 95.62 79 ASN A CA 1
ATOM 627 C C . ASN A 1 79 ? 0.618 9.820 1.899 1.00 95.62 79 ASN A C 1
ATOM 629 O O . ASN A 1 79 ? 1.512 9.235 1.304 1.00 95.62 79 ASN A O 1
ATOM 633 N N . THR A 1 80 ? 0.478 9.741 3.224 1.00 95.25 80 THR A N 1
ATOM 634 C CA . THR A 1 80 ? 1.403 8.994 4.091 1.00 95.25 80 THR A CA 1
ATOM 635 C C . THR A 1 80 ? 1.419 7.500 3.764 1.00 95.25 80 THR A C 1
ATOM 637 O O . THR A 1 80 ? 2.466 6.859 3.839 1.00 95.25 80 THR A O 1
ATOM 640 N N . VAL A 1 81 ? 0.269 6.934 3.381 1.00 96.38 81 VAL A N 1
ATOM 641 C CA . VAL A 1 81 ? 0.180 5.545 2.907 1.00 96.38 81 VAL A CA 1
ATOM 642 C C . VAL A 1 81 ? 0.970 5.369 1.610 1.00 96.38 81 VAL A C 1
ATOM 644 O O . VAL A 1 81 ? 1.756 4.431 1.501 1.00 96.38 81 VAL A O 1
ATOM 647 N N . LEU A 1 82 ? 0.788 6.271 0.644 1.00 95.62 82 LEU A N 1
ATOM 648 C CA . LEU A 1 82 ? 1.457 6.218 -0.657 1.00 95.62 82 LEU A CA 1
ATOM 649 C C . LEU A 1 82 ? 2.966 6.469 -0.556 1.00 95.62 82 LEU A C 1
ATOM 651 O O . LEU A 1 82 ? 3.728 5.813 -1.256 1.00 95.62 82 LEU A O 1
ATOM 655 N N . GLU A 1 83 ? 3.409 7.334 0.355 1.00 94.38 83 GLU A N 1
ATOM 656 C CA . GLU A 1 83 ? 4.829 7.599 0.620 1.00 94.38 83 GLU A CA 1
ATOM 657 C C . GLU A 1 83 ? 5.602 6.349 1.051 1.00 94.38 83 GLU A C 1
ATOM 659 O O . GLU A 1 83 ? 6.805 6.275 0.835 1.00 94.38 83 GLU A O 1
ATOM 664 N N . GLN A 1 84 ? 4.932 5.329 1.604 1.00 93.38 84 GLN A N 1
ATOM 665 C CA . GLN A 1 84 ? 5.597 4.061 1.917 1.00 93.38 84 GLN A CA 1
ATOM 666 C C . GLN A 1 84 ? 6.054 3.313 0.658 1.00 93.38 84 GLN A C 1
ATOM 668 O O . GLN A 1 84 ? 6.888 2.419 0.762 1.00 93.38 84 GLN A O 1
ATOM 673 N N . PHE A 1 85 ? 5.504 3.633 -0.517 1.00 90.50 85 PHE A N 1
ATOM 674 C CA . PHE A 1 85 ? 5.801 2.979 -1.794 1.00 90.50 85 PHE A CA 1
ATOM 675 C C . PHE A 1 85 ? 6.841 3.715 -2.644 1.00 90.50 85 PHE A C 1
ATOM 677 O O . PHE 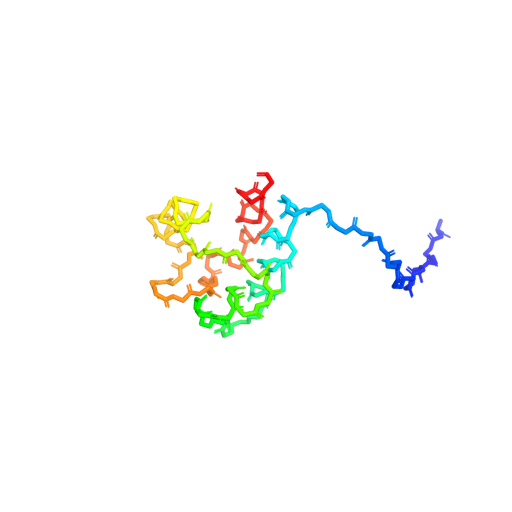A 1 85 ? 7.188 3.184 -3.695 1.00 90.50 85 PHE A O 1
ATOM 684 N N . LEU A 1 86 ? 7.340 4.864 -2.174 1.00 85.00 86 LEU A N 1
ATOM 685 C CA . LEU A 1 86 ? 8.551 5.505 -2.695 1.00 85.00 86 LEU A CA 1
ATOM 686 C C . LEU A 1 86 ? 9.816 4.703 -2.333 1.00 85.00 86 LEU A C 1
ATOM 688 O O . LEU A 1 86 ? 9.716 3.736 -1.524 1.00 85.00 86 LEU A O 1
#

Nearest PDB structures (foldseek):
  6hk6-assembly2_C  TM=5.765E-01  e=7.390E-01  Homo sapiens
  6hk6-assembly3_E  TM=5.484E-01  e=1.291E+00  Homo sapiens
  4rgs-assembly1_B-2  TM=4.623E-01  e=1.008E+00  Acinetobacter baylyi ADP1
  6hk6-assembly5_H  TM=5.076E-01  e=1.873E+00  Homo sapiens
  1zar-assembly1_A  TM=5.034E-01  e=2.400E+00  Archaeoglobus fulgidus

Radius of gyration: 14.04 Å; Cα contacts (8 Å, |Δi|>4): 88; chains: 1; bounding box: 25×44×34 Å

Foldseek 3Di:
DDDDDDPDPPPDPDDLLCLVLVLLVVQAVPQVGAALVVSCVRSVDHSVVCVVLVVVCVVVVQADPRGSYGDPVVNVVVVVSSVSSD